Protein AF-A0A7W7HRD3-F1 (afdb_monomer)

Organism: NCBI:txid113568

Nearest PDB structures (foldseek):
  7oko-assembly1_AA  TM=6.544E-01  e=8.134E-01  Salmonella enterica
  7spb-assembly1_A1  TM=6.600E-01  e=9.190E-01  Salmonella enterica subsp. enterica serovar Typhi
  7spi-assembly1_B1  TM=7.163E-01  e=3.117E+00  Salmonella enterica subsp. enterica serovar Typhi
  4rqq-assembly3_D  TM=3.691E-01  e=5.079E+00  Homo sapiens

Solvent-accessible surface area (backbone atoms only — not comparable to full-atom values): 5422 Å² total; per-residue (Å²): 118,45,81,41,78,56,47,71,45,98,88,67,52,76,42,75,60,48,76,42,84,72,69,70,68,53,76,45,78,43,82,45,72,59,48,69,48,98,87,67,51,78,42,76,59,47,79,40,83,44,72,50,68,65,69,73,79,72,75,74,59,60,76,58,49,51,54,53,52,50,51,52,52,51,52,51,38,51,75,68,46,71,74,77,113

Mean predicted aligned error: 16.93 Å

Structure (mmCIF, N/CA/C/O backbone):
data_AF-A0A7W7HRD3-F1
#
_entry.id   AF-A0A7W7HRD3-F1
#
loop_
_atom_site.group_PDB
_atom_site.id
_atom_site.type_symbol
_atom_site.label_atom_id
_atom_site.label_alt_id
_atom_site.label_comp_id
_atom_site.label_asym_id
_atom_site.label_entity_id
_atom_site.label_seq_id
_atom_site.pdbx_PDB_ins_code
_atom_site.Cartn_x
_atom_site.Cartn_y
_atom_site.Cartn_z
_atom_site.occupancy
_atom_site.B_iso_or_equiv
_atom_site.auth_seq_id
_atom_site.auth_comp_id
_atom_site.auth_asym_id
_atom_site.auth_atom_id
_atom_site.pdbx_PDB_model_num
ATOM 1 N N . MET A 1 1 ? 23.601 -4.103 3.632 1.00 67.12 1 MET A N 1
ATOM 2 C CA . MET A 1 1 ? 23.221 -5.481 4.022 1.00 67.12 1 MET A CA 1
ATOM 3 C C . MET A 1 1 ? 23.392 -5.608 5.52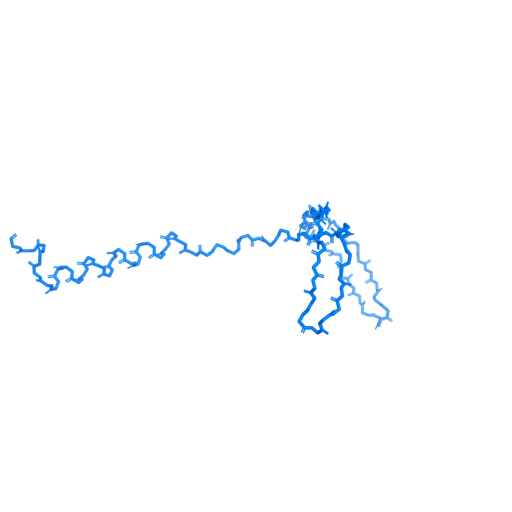8 1.00 67.12 1 MET A C 1
ATOM 5 O O . MET A 1 1 ? 24.362 -5.067 6.038 1.00 67.12 1 MET A O 1
ATOM 9 N N . THR A 1 2 ? 22.471 -6.261 6.237 1.00 81.06 2 THR A N 1
ATOM 10 C CA . THR A 1 2 ? 22.522 -6.370 7.706 1.00 81.06 2 THR A CA 1
ATOM 11 C C . THR A 1 2 ? 22.925 -7.784 8.105 1.00 81.06 2 THR A C 1
ATOM 13 O O . THR A 1 2 ? 22.298 -8.749 7.666 1.00 81.06 2 THR A O 1
ATOM 16 N N . HIS A 1 3 ? 23.973 -7.912 8.921 1.00 88.44 3 HIS A N 1
ATOM 17 C CA . HIS A 1 3 ? 24.414 -9.201 9.447 1.00 88.44 3 HIS A CA 1
ATOM 18 C C . HIS A 1 3 ? 23.513 -9.634 10.609 1.00 88.44 3 HIS A C 1
ATOM 20 O O . HIS A 1 3 ? 23.345 -8.898 11.582 1.00 88.44 3 HIS A O 1
ATOM 26 N N . VAL A 1 4 ? 22.931 -10.825 10.502 1.00 87.62 4 VAL A N 1
ATOM 27 C CA . VAL A 1 4 ? 22.063 -11.413 11.523 1.00 87.62 4 VAL A CA 1
ATOM 28 C C . VAL A 1 4 ? 22.846 -12.502 12.245 1.00 87.62 4 VAL A C 1
ATOM 30 O O . VAL A 1 4 ? 23.287 -13.471 11.627 1.00 87.62 4 VAL A O 1
ATOM 33 N N . ARG A 1 5 ? 23.003 -12.345 13.563 1.00 92.44 5 ARG A N 1
ATOM 34 C CA . ARG A 1 5 ? 23.644 -13.349 14.421 1.00 92.44 5 ARG A CA 1
ATOM 35 C C . ARG A 1 5 ? 22.779 -14.607 14.518 1.00 92.44 5 ARG A C 1
ATOM 37 O O . ARG A 1 5 ? 21.547 -14.534 14.480 1.00 92.44 5 ARG A O 1
ATOM 44 N N . GLY A 1 6 ? 23.435 -15.755 14.666 1.00 94.31 6 GLY A N 1
ATOM 45 C CA . GLY A 1 6 ? 22.733 -17.012 14.896 1.00 94.31 6 GLY A CA 1
ATOM 46 C C . GLY A 1 6 ? 21.984 -16.991 16.229 1.00 94.31 6 GLY A C 1
ATOM 47 O O . GLY A 1 6 ? 22.487 -16.442 17.209 1.00 94.31 6 GLY A O 1
ATOM 48 N N . HIS A 1 7 ? 20.776 -17.549 16.262 1.00 95.25 7 HIS A N 1
ATOM 49 C CA . HIS A 1 7 ? 19.943 -17.592 17.467 1.00 95.25 7 HIS A CA 1
ATOM 50 C C . HIS A 1 7 ? 18.995 -18.792 17.453 1.00 95.25 7 HIS A C 1
ATOM 52 O O . HIS A 1 7 ? 18.623 -19.297 16.394 1.00 95.25 7 HIS A O 1
ATOM 58 N N . TYR A 1 8 ? 18.571 -19.219 18.640 1.00 96.44 8 TYR A N 1
ATOM 59 C CA . TYR A 1 8 ? 17.518 -20.217 18.794 1.00 96.44 8 TYR A CA 1
ATOM 60 C C . TYR A 1 8 ? 16.142 -19.552 18.754 1.00 96.44 8 TYR A C 1
ATOM 62 O O . TYR A 1 8 ? 15.914 -18.506 19.366 1.00 96.44 8 TYR A O 1
ATOM 70 N N . ARG A 1 9 ? 15.213 -20.156 18.015 1.00 91.94 9 ARG A N 1
ATOM 71 C CA . ARG A 1 9 ? 13.804 -19.751 17.986 1.00 91.94 9 ARG A CA 1
ATOM 72 C C . ARG A 1 9 ? 13.068 -20.294 19.211 1.00 91.94 9 ARG A C 1
ATOM 74 O O . ARG A 1 9 ? 13.512 -21.242 19.849 1.00 91.94 9 ARG A O 1
ATOM 81 N N . ARG A 1 10 ? 11.879 -19.747 19.489 1.00 93.25 10 ARG A N 1
ATOM 82 C CA . ARG A 1 10 ? 11.008 -20.199 20.592 1.00 93.25 10 ARG A CA 1
ATOM 83 C C . ARG A 1 10 ? 10.630 -21.687 20.501 1.00 93.25 10 ARG A C 1
ATOM 85 O O . ARG A 1 10 ? 10.394 -22.310 21.521 1.00 93.25 10 ARG A O 1
ATOM 92 N N . ASN A 1 11 ? 10.599 -22.252 19.295 1.00 92.94 11 ASN A N 1
ATOM 93 C CA . ASN A 1 11 ? 10.349 -23.676 19.053 1.00 92.94 11 ASN A CA 1
ATOM 94 C C . ASN A 1 11 ? 11.625 -24.549 19.097 1.00 92.94 11 ASN A C 1
ATOM 96 O O . ASN A 1 11 ? 11.586 -25.687 18.646 1.00 92.94 11 ASN A O 1
ATOM 100 N N . GLY A 1 12 ? 12.763 -24.020 19.565 1.00 93.00 12 GLY A N 1
ATOM 101 C CA . GLY A 1 12 ? 14.022 -24.760 19.729 1.00 93.00 12 GLY A CA 1
ATOM 102 C C . GLY A 1 12 ? 14.889 -24.892 18.470 1.00 93.00 12 GLY A C 1
ATOM 103 O O . GLY A 1 12 ? 16.031 -25.328 18.562 1.00 93.00 12 GLY A O 1
ATOM 104 N N . SER A 1 13 ? 14.408 -24.481 17.294 1.00 94.62 13 SER A N 1
ATOM 105 C CA . SER A 1 13 ? 15.198 -24.540 16.055 1.00 94.62 13 SER A CA 1
ATOM 106 C C . SER A 1 13 ? 16.330 -23.500 16.045 1.00 94.62 13 SER A C 1
ATOM 108 O O . SER A 1 13 ? 16.096 -22.325 16.349 1.00 94.62 13 SER A O 1
ATOM 110 N N . TYR A 1 14 ? 17.546 -23.912 15.664 1.00 95.31 14 TYR A N 1
ATOM 111 C CA . TYR A 1 14 ? 18.697 -23.016 15.514 1.00 95.31 14 TYR A CA 1
ATOM 112 C C . TYR A 1 14 ? 18.719 -22.337 14.141 1.00 95.31 14 TYR A C 1
ATOM 114 O O . TYR A 1 14 ? 18.736 -22.991 13.097 1.00 95.31 14 TYR A O 1
ATOM 122 N N . VAL A 1 15 ? 18.792 -21.009 14.139 1.00 93.44 15 VAL A N 1
ATOM 123 C CA . VAL A 1 15 ? 18.994 -20.201 12.935 1.00 93.44 15 VAL A CA 1
ATOM 124 C C . VAL A 1 15 ? 20.473 -19.875 12.817 1.00 93.44 15 VAL A C 1
ATOM 126 O O . VAL A 1 15 ? 21.027 -19.190 13.675 1.00 93.44 15 VAL A O 1
ATOM 129 N N . ARG A 1 16 ? 21.105 -20.332 11.733 1.00 93.94 16 ARG A N 1
ATOM 130 C CA . ARG A 1 16 ? 22.506 -20.022 11.421 1.00 93.94 16 ARG A CA 1
ATOM 131 C C . ARG A 1 16 ? 22.669 -18.528 11.097 1.00 93.94 16 ARG A C 1
ATOM 133 O O . ARG A 1 16 ? 21.748 -17.921 10.530 1.00 93.94 16 ARG A O 1
ATOM 140 N N . PRO A 1 17 ? 23.821 -17.925 11.442 1.00 93.62 17 PRO A N 1
ATOM 141 C CA . PRO A 1 17 ? 24.099 -16.544 11.082 1.00 93.62 17 PRO A CA 1
ATOM 142 C C . PRO A 1 17 ? 24.042 -16.380 9.563 1.00 93.62 17 PRO A C 1
ATOM 144 O O . PRO A 1 17 ? 24.513 -17.234 8.814 1.00 93.62 17 PRO A O 1
ATOM 147 N N . HIS A 1 18 ? 23.434 -15.292 9.113 1.00 90.69 18 HIS A N 1
ATOM 148 C CA . HIS A 1 18 ? 23.285 -15.001 7.694 1.00 90.69 18 HIS A CA 1
ATOM 149 C C . HIS A 1 18 ? 23.205 -13.498 7.463 1.00 90.69 18 HIS A C 1
ATOM 151 O O . HIS A 1 18 ? 22.882 -12.711 8.354 1.00 90.69 18 HIS A O 1
ATOM 157 N N . THR A 1 19 ? 23.487 -13.093 6.233 1.00 91.38 19 THR A N 1
ATOM 1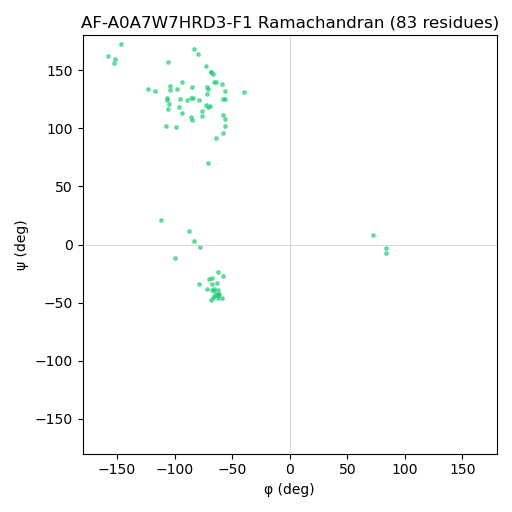58 C CA . THR A 1 19 ? 23.374 -11.701 5.813 1.00 91.38 19 THR A CA 1
ATOM 159 C C . THR A 1 19 ? 22.013 -11.491 5.167 1.00 91.38 19 THR A C 1
ATOM 161 O O . THR A 1 19 ? 21.650 -12.192 4.224 1.00 91.38 19 THR A O 1
ATOM 164 N N . ARG A 1 20 ? 21.243 -10.520 5.663 1.00 79.94 20 ARG A N 1
ATOM 165 C CA . ARG A 1 20 ? 19.927 -10.180 5.115 1.00 79.94 20 ARG A CA 1
ATOM 166 C C . ARG A 1 20 ? 20.007 -8.893 4.302 1.00 79.94 20 ARG A C 1
ATOM 168 O O . ARG A 1 20 ? 20.552 -7.879 4.752 1.00 79.94 20 ARG A O 1
ATOM 175 N N . ARG A 1 21 ? 19.415 -8.907 3.106 1.00 77.44 21 ARG A N 1
ATOM 176 C CA . ARG A 1 21 ? 19.164 -7.681 2.342 1.00 77.44 21 ARG A CA 1
ATOM 177 C C . ARG A 1 21 ? 18.047 -6.902 3.036 1.00 77.44 21 ARG A C 1
ATOM 179 O O . ARG A 1 21 ? 16.938 -7.405 3.197 1.00 77.44 21 ARG A O 1
ATOM 186 N N . THR A 1 22 ? 18.349 -5.693 3.488 1.00 66.62 22 THR A N 1
ATOM 187 C CA . THR A 1 22 ? 17.353 -4.739 3.973 1.00 66.62 22 THR A CA 1
ATOM 188 C C . THR A 1 22 ? 16.972 -3.844 2.805 1.00 66.62 22 THR A C 1
ATOM 190 O O . THR A 1 22 ? 17.803 -3.110 2.281 1.00 66.62 22 THR A O 1
ATOM 193 N N . THR A 1 23 ? 15.731 -3.950 2.339 1.00 67.00 23 THR A N 1
ATOM 194 C CA . THR A 1 23 ? 15.162 -2.944 1.441 1.00 67.00 23 THR A CA 1
ATOM 195 C C . THR A 1 23 ? 14.890 -1.685 2.259 1.00 67.00 23 THR A C 1
ATOM 197 O O . THR A 1 23 ? 14.279 -1.801 3.331 1.00 67.00 23 THR A O 1
ATOM 200 N N . PRO A 1 24 ? 15.334 -0.498 1.812 1.00 61.72 24 PRO A N 1
ATOM 201 C CA . PRO A 1 24 ? 14.965 0.744 2.469 1.00 61.72 24 PRO A CA 1
ATOM 202 C C . PRO A 1 24 ? 13.439 0.860 2.463 1.00 61.72 24 PRO A C 1
ATOM 204 O O . PRO A 1 24 ? 12.779 0.709 1.436 1.00 61.72 24 PRO A O 1
ATOM 207 N N . LYS A 1 25 ? 12.873 1.048 3.653 1.00 61.81 25 LYS A N 1
ATOM 208 C CA . LYS A 1 25 ? 11.446 1.279 3.838 1.00 61.81 25 LYS A CA 1
ATOM 209 C C . LYS A 1 25 ? 11.268 2.778 3.984 1.00 61.81 25 LYS A C 1
ATOM 211 O O . LYS A 1 25 ? 11.529 3.320 5.056 1.00 61.81 25 LYS A O 1
ATOM 216 N N . THR A 1 26 ? 10.846 3.443 2.918 1.00 62.41 26 THR A N 1
ATOM 217 C CA . THR A 1 26 ? 10.483 4.856 3.008 1.00 62.41 26 THR A CA 1
ATOM 218 C C . THR A 1 26 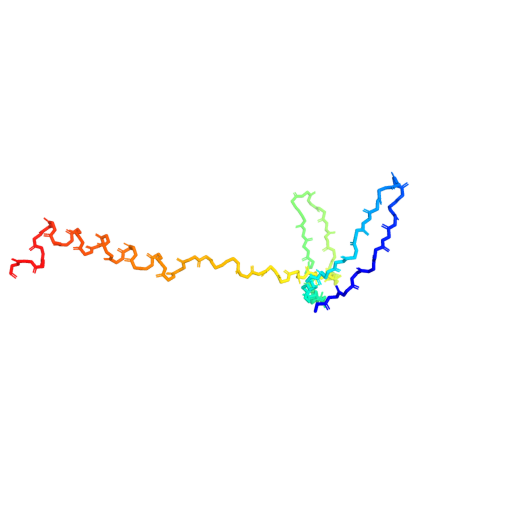? 9.116 4.931 3.676 1.00 62.41 26 THR A C 1
ATOM 220 O O . THR A 1 26 ? 8.112 4.463 3.136 1.00 62.41 26 THR A O 1
ATOM 223 N N . ALA A 1 27 ? 9.090 5.440 4.905 1.00 64.75 27 ALA A N 1
ATOM 224 C CA . ALA A 1 27 ? 7.849 5.772 5.585 1.00 64.75 27 ALA A CA 1
ATOM 225 C C . ALA A 1 27 ? 7.451 7.187 5.158 1.00 64.75 27 ALA A C 1
ATOM 227 O O . ALA A 1 27 ? 8.119 8.155 5.514 1.00 64.75 27 ALA A O 1
ATOM 228 N N . GLY A 1 28 ? 6.388 7.290 4.364 1.00 76.19 28 GLY A N 1
ATOM 229 C CA . GLY A 1 28 ? 5.770 8.559 3.997 1.00 76.19 28 GLY A CA 1
ATOM 230 C C . GLY A 1 28 ? 4.456 8.754 4.745 1.00 76.19 28 GLY A C 1
ATOM 231 O O . GLY A 1 28 ? 3.816 7.790 5.173 1.00 76.19 28 GLY A O 1
ATOM 232 N N . THR A 1 29 ? 4.021 10.001 4.891 1.00 83.81 29 THR A N 1
ATOM 233 C CA . THR A 1 29 ? 2.651 10.320 5.303 1.00 83.81 29 THR A CA 1
ATOM 234 C C . THR A 1 29 ? 1.863 10.788 4.086 1.00 83.81 29 THR A C 1
ATOM 236 O O . THR A 1 29 ? 2.355 11.550 3.257 1.00 83.81 29 THR A O 1
ATOM 239 N N . THR A 1 30 ? 0.631 10.306 3.947 1.00 85.88 30 THR A N 1
ATOM 240 C CA . THR A 1 30 ? -0.281 10.742 2.886 1.00 85.88 30 THR A CA 1
ATOM 241 C C . THR A 1 30 ? -1.568 11.264 3.503 1.00 85.88 30 THR A C 1
ATOM 243 O O . THR A 1 30 ? -2.163 10.637 4.386 1.00 85.88 30 THR A O 1
ATOM 246 N N . ARG A 1 31 ? -2.018 12.419 3.007 1.00 91.62 31 ARG A N 1
ATOM 247 C CA . ARG A 1 31 ? -3.281 13.041 3.399 1.00 91.62 31 ARG A CA 1
ATOM 248 C C . ARG A 1 31 ? -4.436 12.302 2.732 1.00 91.62 31 ARG A C 1
ATOM 250 O O . ARG A 1 31 ? -4.596 12.365 1.517 1.00 91.62 31 ARG A O 1
ATOM 257 N N . VAL A 1 32 ? -5.283 11.666 3.530 1.00 90.38 32 VAL A N 1
ATOM 258 C CA . VAL A 1 32 ? -6.540 11.082 3.054 1.00 90.38 32 VAL A CA 1
ATOM 259 C C . VAL A 1 32 ? -7.634 12.142 3.155 1.00 90.38 32 VAL A C 1
ATOM 261 O O . VAL A 1 32 ? -7.857 12.724 4.224 1.00 90.38 32 VAL A O 1
ATOM 264 N N . ARG A 1 33 ? -8.298 12.422 2.029 1.00 93.50 33 ARG A N 1
ATOM 265 C CA . ARG A 1 33 ? -9.430 13.356 1.966 1.00 93.50 33 ARG A CA 1
ATOM 266 C C . ARG A 1 33 ? -10.675 12.741 2.605 1.00 93.50 33 A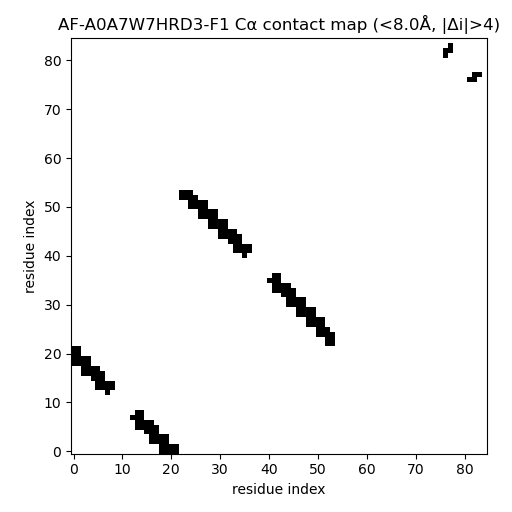RG A C 1
ATOM 268 O O . ARG A 1 33 ? -10.821 11.519 2.662 1.00 93.50 33 ARG A O 1
ATOM 275 N N . ALA A 1 34 ? -11.558 13.607 3.099 1.00 95.25 34 ALA A N 1
ATOM 276 C CA . ALA A 1 34 ? -12.849 13.162 3.601 1.00 95.25 34 ALA A CA 1
ATOM 277 C C . ALA A 1 34 ? -13.698 12.592 2.455 1.00 95.25 34 ALA A C 1
ATOM 279 O O . ALA A 1 34 ? -13.662 13.134 1.350 1.00 95.25 34 ALA A O 1
ATOM 280 N N . HIS A 1 35 ? -14.418 11.502 2.712 1.00 96.06 35 HIS A N 1
ATOM 281 C CA . HIS A 1 35 ? -15.292 10.854 1.732 1.00 96.06 35 HIS A CA 1
ATOM 282 C C . HIS A 1 35 ? -16.369 10.016 2.428 1.00 96.06 35 HIS A C 1
ATOM 284 O O . HIS A 1 35 ? -16.231 9.659 3.599 1.00 96.06 35 HIS A O 1
ATOM 290 N N . TYR A 1 36 ? -17.422 9.686 1.686 1.00 96.94 36 TYR A N 1
ATOM 291 C CA . TYR A 1 36 ? -18.409 8.686 2.082 1.00 96.94 36 TYR A CA 1
ATOM 292 C C . TYR A 1 36 ? -18.026 7.329 1.495 1.00 96.94 36 TYR A C 1
ATOM 294 O O . TYR A 1 36 ? -17.548 7.251 0.361 1.00 96.94 36 TYR A O 1
ATOM 302 N N . ARG A 1 37 ? -18.205 6.265 2.274 1.00 95.06 37 ARG A N 1
ATOM 303 C CA . ARG A 1 37 ? -18.063 4.886 1.794 1.00 95.06 37 ARG A CA 1
ATOM 304 C C . ARG A 1 37 ? -19.346 4.414 1.107 1.00 95.06 37 ARG A C 1
ATOM 306 O O . ARG A 1 37 ? -20.390 5.051 1.212 1.00 95.06 37 ARG A O 1
ATOM 313 N N . SER A 1 38 ? -19.267 3.274 0.424 1.00 88.44 38 SER A N 1
ATOM 314 C CA . SER A 1 38 ? -20.415 2.634 -0.233 1.00 88.44 38 SER A CA 1
ATOM 315 C C . SER A 1 38 ? -21.521 2.204 0.737 1.00 88.44 38 SER A C 1
ATOM 317 O O . SER A 1 38 ? -22.671 2.102 0.331 1.00 88.44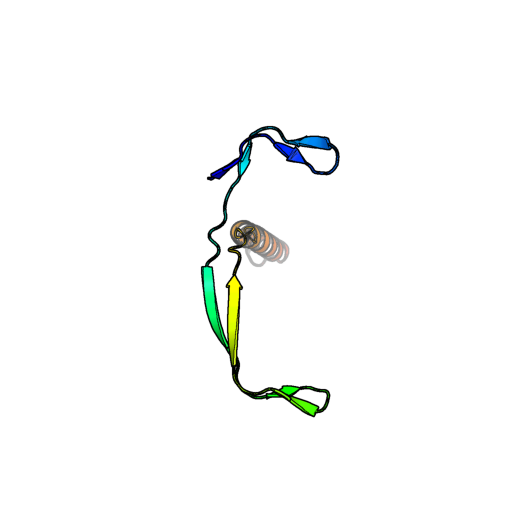 38 SER A O 1
ATOM 319 N N . ASP A 1 39 ? -21.190 1.989 2.011 1.00 93.44 39 ASP A N 1
ATOM 320 C CA . ASP A 1 39 ? -22.136 1.696 3.096 1.00 93.44 39 ASP A CA 1
ATOM 321 C C . ASP A 1 39 ? -22.778 2.959 3.715 1.00 93.44 39 ASP A C 1
ATOM 323 O O . ASP A 1 39 ? -23.531 2.862 4.681 1.00 93.44 39 ASP A O 1
ATOM 327 N N . GLY A 1 40 ? -22.469 4.150 3.188 1.00 94.69 40 GLY A N 1
ATOM 328 C CA . GLY A 1 40 ? -22.976 5.436 3.673 1.00 94.69 40 GLY A CA 1
ATOM 329 C C . GLY A 1 40 ? -22.202 6.032 4.854 1.00 94.69 40 GLY A C 1
ATOM 330 O O . GLY A 1 40 ? -22.488 7.159 5.263 1.00 94.69 40 GLY A O 1
ATOM 331 N N . THR A 1 41 ? -21.193 5.344 5.397 1.00 96.19 41 THR A N 1
ATOM 332 C CA . THR A 1 41 ? -20.410 5.873 6.524 1.00 96.19 41 THR A CA 1
ATOM 333 C C . THR A 1 41 ? -19.496 7.027 6.096 1.00 96.19 41 THR A C 1
ATOM 335 O O . THR A 1 41 ? -18.805 6.959 5.075 1.00 96.19 41 THR A O 1
ATOM 338 N N . TYR A 1 42 ? -19.466 8.104 6.892 1.00 95.19 42 TYR A N 1
ATOM 339 C CA . TYR A 1 42 ? -18.597 9.259 6.650 1.00 95.19 42 TYR A CA 1
ATOM 340 C C . TYR A 1 42 ? -17.201 9.053 7.245 1.00 95.19 42 TYR A C 1
ATOM 342 O O . TYR A 1 42 ? -17.038 8.824 8.446 1.00 95.19 42 TYR A O 1
ATOM 350 N N . VAL A 1 43 ? -16.172 9.210 6.413 1.00 94.56 43 VAL A N 1
ATOM 351 C CA . VAL A 1 43 ? -14.767 9.160 6.823 1.00 94.56 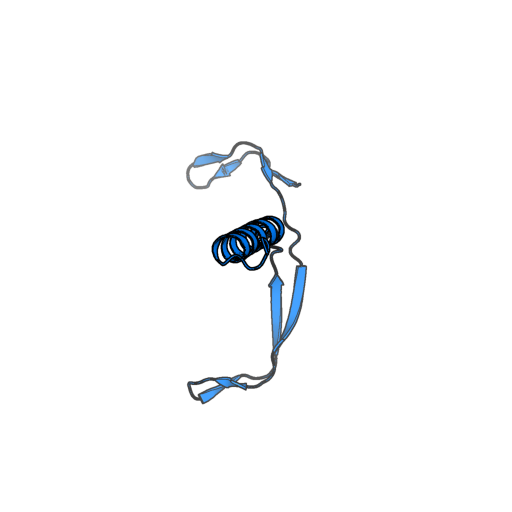43 VAL A CA 1
ATOM 352 C C . VAL A 1 43 ? -14.196 10.571 6.837 1.00 94.56 43 VAL A C 1
ATOM 354 O O . VAL A 1 43 ? -14.059 11.217 5.798 1.00 94.56 43 VAL A O 1
ATOM 357 N N . ARG A 1 44 ? -13.790 11.043 8.021 1.00 95.06 44 ARG A N 1
ATOM 358 C CA . ARG A 1 44 ? -13.111 12.336 8.180 1.00 95.06 44 ARG A CA 1
ATOM 359 C C . ARG A 1 44 ? -11.712 12.304 7.560 1.00 95.06 44 ARG A C 1
ATOM 361 O O . ARG A 1 44 ? -10.994 11.302 7.609 1.00 95.06 44 ARG A O 1
ATOM 368 N N . SER A 1 45 ? -11.287 13.459 7.051 1.00 92.19 45 SER A N 1
ATOM 369 C CA . SER A 1 45 ? -9.919 13.654 6.577 1.00 92.19 45 SER A CA 1
ATOM 370 C C . SER A 1 45 ? -8.900 13.335 7.680 1.00 92.19 45 SER A C 1
ATOM 372 O O . SER A 1 45 ? -9.007 13.872 8.784 1.00 92.19 45 SER A O 1
ATOM 374 N N . HIS A 1 46 ? -7.874 12.550 7.371 1.00 93.06 46 HIS A N 1
ATOM 375 C CA . HIS A 1 46 ? -6.809 12.199 8.316 1.00 93.06 46 HIS A CA 1
ATOM 376 C C . HIS A 1 46 ? -5.465 12.031 7.597 1.00 93.06 46 HIS A C 1
ATOM 378 O O . HIS A 1 46 ? -5.387 12.136 6.371 1.00 93.06 46 HIS A O 1
ATOM 384 N N . GLN A 1 47 ? -4.394 11.859 8.368 1.00 92.62 47 GLN A N 1
ATOM 385 C CA . GLN A 1 47 ? -3.079 11.490 7.849 1.00 92.62 47 GLN A CA 1
ATOM 386 C C . GLN A 1 47 ? -2.909 9.985 8.012 1.00 92.62 47 GLN A C 1
ATOM 388 O O . GLN A 1 47 ? -3.207 9.444 9.078 1.00 92.62 47 GLN A O 1
ATOM 393 N N . ARG A 1 48 ? -2.441 9.312 6.965 1.00 85.94 48 ARG A N 1
ATOM 394 C CA . ARG A 1 48 ? -2.133 7.884 7.002 1.00 85.94 48 ARG A CA 1
ATOM 395 C C . ARG A 1 48 ? -0.647 7.687 6.757 1.00 85.94 48 ARG A C 1
ATOM 397 O O . ARG A 1 48 ? -0.100 8.227 5.798 1.00 85.94 48 ARG A O 1
ATOM 404 N N . THR A 1 49 ? -0.011 6.875 7.592 1.00 82.94 49 THR A N 1
ATOM 405 C CA . THR A 1 49 ? 1.345 6.395 7.327 1.00 82.94 49 THR A CA 1
ATOM 406 C C . THR A 1 49 ? 1.288 5.366 6.207 1.00 82.94 49 THR A C 1
ATOM 408 O O . THR A 1 49 ? 0.620 4.335 6.329 1.00 82.94 49 THR A O 1
ATOM 411 N N . VAL A 1 50 ? 1.981 5.651 5.112 1.00 77.88 50 VAL A N 1
ATOM 412 C CA . VAL A 1 50 ? 2.131 4.747 3.979 1.00 77.88 50 VAL A CA 1
ATOM 413 C C . VAL A 1 50 ? 3.549 4.213 4.006 1.00 77.88 50 VAL A C 1
ATOM 415 O O . VAL A 1 50 ? 4.527 4.958 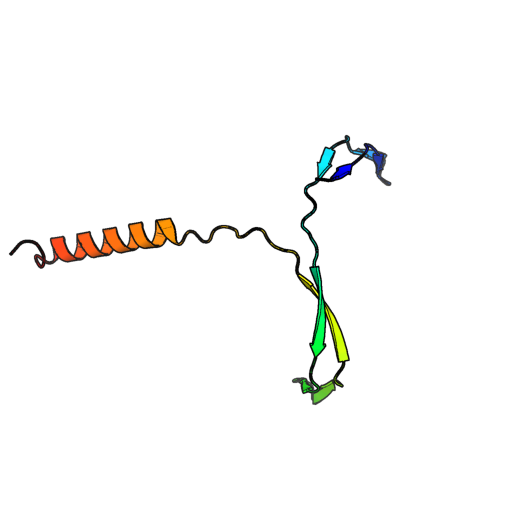4.037 1.00 77.88 50 VAL A O 1
ATOM 418 N N . THR A 1 51 ? 3.657 2.892 4.017 1.00 69.00 51 THR A N 1
ATOM 419 C CA . THR A 1 51 ? 4.945 2.227 3.935 1.00 69.00 51 THR A CA 1
ATOM 420 C C . THR A 1 51 ? 5.084 1.598 2.569 1.00 69.00 51 THR A C 1
ATOM 422 O O . THR A 1 51 ? 4.512 0.537 2.321 1.00 69.00 51 THR A O 1
ATOM 425 N N . THR A 1 52 ? 5.837 2.245 1.689 1.00 62.72 52 THR A N 1
ATOM 426 C CA . THR A 1 52 ? 6.210 1.648 0.411 1.00 62.72 52 THR A CA 1
ATOM 427 C C . THR A 1 52 ? 7.451 0.802 0.644 1.00 62.72 52 THR A C 1
ATOM 429 O O . THR A 1 52 ? 8.545 1.319 0.876 1.00 62.72 52 THR A O 1
ATOM 432 N N . SER A 1 53 ? 7.281 -0.517 0.630 1.00 57.66 53 SER A N 1
ATOM 433 C CA . SER A 1 53 ? 8.413 -1.402 0.383 1.00 57.66 53 SER A CA 1
ATOM 434 C C . SER A 1 53 ? 8.788 -1.201 -1.076 1.00 57.66 53 SER A C 1
ATOM 436 O O . SER A 1 53 ? 7.949 -1.423 -1.943 1.00 57.66 53 SER A O 1
ATOM 438 N N . GLN A 1 54 ? 10.012 -0.752 -1.348 1.00 50.94 54 GLN A N 1
ATOM 439 C CA . GLN A 1 54 ? 10.556 -0.775 -2.699 1.00 50.94 54 GLN A CA 1
ATOM 440 C C . GLN A 1 54 ? 10.662 -2.250 -3.100 1.00 50.94 54 GLN A C 1
ATOM 442 O O . GLN A 1 54 ? 11.630 -2.932 -2.758 1.00 50.94 54 GLN A O 1
ATOM 447 N N . SER A 1 55 ? 9.612 -2.777 -3.731 1.00 51.19 55 SER A N 1
ATOM 448 C CA . SER A 1 55 ? 9.721 -3.994 -4.513 1.00 51.19 55 SER A CA 1
ATOM 449 C C . SER A 1 55 ? 10.804 -3.712 -5.538 1.00 51.19 55 SER A C 1
ATOM 451 O O . SER A 1 55 ? 10.757 -2.693 -6.230 1.00 51.19 55 SER A O 1
ATOM 453 N N . THR A 1 56 ? 11.820 -4.570 -5.579 1.00 52.94 56 THR A N 1
ATOM 454 C CA . THR A 1 56 ? 12.712 -4.668 -6.731 1.00 52.94 56 THR A CA 1
ATOM 455 C C . THR A 1 56 ? 11.839 -4.533 -7.975 1.00 52.94 56 THR A C 1
ATOM 457 O O . THR A 1 56 ? 10.802 -5.203 -7.998 1.00 52.94 56 THR A O 1
ATOM 460 N N . PRO A 1 57 ? 12.177 -3.686 -8.961 1.00 46.75 57 PRO A N 1
ATOM 461 C CA . PRO A 1 57 ? 11.576 -3.852 -10.268 1.00 46.75 57 PRO A CA 1
ATOM 462 C C . PRO A 1 57 ? 11.909 -5.291 -10.665 1.00 46.75 57 PRO A C 1
ATOM 464 O O . PRO A 1 57 ? 13.057 -5.618 -10.963 1.00 46.75 57 PRO A O 1
ATOM 467 N N . THR A 1 58 ? 10.940 -6.197 -10.533 1.00 50.56 58 THR A N 1
ATOM 468 C CA . THR A 1 58 ? 10.882 -7.338 -11.429 1.00 50.56 58 THR A CA 1
ATOM 469 C C . THR A 1 58 ? 10.842 -6.648 -12.773 1.00 50.56 58 THR A C 1
ATOM 471 O O . THR A 1 58 ? 9.911 -5.886 -13.012 1.00 50.56 58 THR A O 1
ATOM 474 N N . GLY A 1 59 ? 11.940 -6.723 -13.524 1.00 48.28 59 GLY A N 1
ATOM 475 C CA . GLY A 1 59 ? 11.984 -6.169 -14.863 1.00 48.28 59 GLY A CA 1
ATOM 476 C C . GLY A 1 59 ? 10.877 -6.853 -15.639 1.00 48.28 59 GLY A C 1
ATOM 477 O O . GLY A 1 59 ? 11.052 -7.986 -16.081 1.00 48.28 59 GLY A O 1
ATOM 478 N N . ASP A 1 60 ? 9.723 -6.199 -15.709 1.00 51.09 60 ASP A N 1
ATOM 479 C CA . ASP A 1 60 ? 8.741 -6.454 -16.737 1.00 51.09 60 ASP A CA 1
ATOM 480 C C . ASP A 1 60 ? 9.514 -6.204 -18.033 1.00 51.09 60 ASP A C 1
ATOM 482 O O . ASP A 1 60 ? 10.091 -5.136 -18.240 1.00 51.09 60 ASP A O 1
ATOM 486 N N . GLY A 1 61 ? 9.745 -7.295 -18.763 1.00 56.56 61 GLY A N 1
ATOM 487 C CA . GLY A 1 61 ? 10.729 -7.399 -19.832 1.00 56.56 61 GLY A CA 1
ATOM 488 C C . GLY A 1 61 ? 10.325 -6.613 -21.071 1.00 56.56 61 GLY A C 1
ATOM 489 O O . GLY A 1 61 ? 10.018 -7.208 -22.106 1.00 56.56 61 GLY A O 1
ATOM 490 N N . ASP A 1 62 ? 10.352 -5.290 -20.979 1.00 58.06 62 ASP A N 1
ATOM 491 C CA . ASP A 1 62 ? 10.010 -4.393 -22.081 1.00 58.06 62 ASP A CA 1
ATOM 492 C C . ASP A 1 62 ? 11.048 -4.471 -23.216 1.00 58.06 62 ASP A C 1
ATOM 494 O O . ASP A 1 62 ? 10.690 -4.377 -24.391 1.00 58.06 62 ASP A O 1
ATOM 498 N N . ASP A 1 63 ? 12.311 -4.781 -22.901 1.00 58.16 63 ASP A N 1
ATOM 499 C CA . ASP A 1 63 ? 13.378 -4.879 -23.907 1.00 58.16 63 ASP A CA 1
ATOM 500 C C . ASP A 1 63 ? 13.236 -6.122 -24.807 1.00 58.16 63 ASP A C 1
ATOM 502 O O . ASP A 1 63 ? 13.461 -6.061 -26.016 1.00 58.16 63 ASP A O 1
ATOM 506 N N . ALA A 1 64 ? 12.817 -7.261 -24.243 1.00 60.50 64 ALA A N 1
ATOM 507 C CA . ALA A 1 64 ? 12.572 -8.481 -25.018 1.00 60.50 64 ALA A CA 1
ATOM 508 C C . ALA A 1 64 ? 11.222 -8.428 -25.748 1.00 60.50 64 ALA A C 1
ATOM 510 O O . ALA A 1 64 ? 11.099 -8.933 -26.864 1.00 60.50 64 ALA A O 1
ATOM 511 N N . SER A 1 65 ? 10.218 -7.786 -25.144 1.00 67.44 65 SER A N 1
ATOM 512 C CA . SER A 1 65 ? 8.870 -7.691 -25.711 1.00 67.44 65 SER A CA 1
ATOM 513 C C . SER A 1 65 ? 8.843 -6.864 -26.998 1.00 67.44 65 SER A C 1
ATOM 515 O O . SER A 1 65 ? 8.179 -7.265 -27.953 1.00 67.44 65 SER A O 1
ATOM 517 N N . LEU A 1 66 ? 9.615 -5.772 -27.079 1.00 68.00 66 LEU A N 1
ATOM 518 C CA . LEU A 1 66 ? 9.741 -4.974 -28.307 1.00 68.00 66 LEU A CA 1
ATOM 519 C C . LEU A 1 66 ? 10.462 -5.729 -29.432 1.00 68.00 66 LEU A C 1
ATOM 521 O O . LEU A 1 66 ? 10.036 -5.653 -30.584 1.00 68.00 66 LEU A O 1
ATOM 525 N N . LEU A 1 67 ? 11.511 -6.496 -29.114 1.00 73.69 67 LEU A N 1
ATOM 526 C CA . LEU A 1 67 ? 12.223 -7.316 -30.103 1.00 73.69 67 LEU A CA 1
ATOM 527 C C . LEU A 1 67 ? 11.338 -8.441 -30.654 1.00 73.69 67 LEU A C 1
ATOM 529 O O . LEU A 1 67 ? 11.298 -8.660 -31.865 1.00 73.69 67 LEU A O 1
ATOM 533 N N . ILE A 1 68 ? 10.599 -9.127 -29.779 1.00 79.88 68 ILE A N 1
ATOM 534 C CA . ILE A 1 68 ? 9.689 -10.210 -30.170 1.00 79.88 68 ILE A CA 1
ATOM 535 C C . ILE A 1 68 ? 8.519 -9.653 -30.990 1.00 79.88 68 ILE A C 1
ATOM 537 O O . ILE A 1 68 ? 8.218 -10.183 -32.059 1.00 79.88 68 ILE A O 1
ATOM 541 N N . ALA A 1 69 ? 7.896 -8.558 -30.542 1.00 79.75 69 ALA A N 1
ATOM 542 C CA . ALA A 1 69 ? 6.819 -7.905 -31.283 1.00 79.75 69 ALA A CA 1
ATOM 543 C C . ALA A 1 69 ? 7.297 -7.396 -32.655 1.00 79.75 69 ALA A C 1
ATOM 545 O O . ALA A 1 69 ? 6.623 -7.618 -33.661 1.00 79.75 69 ALA A O 1
ATOM 546 N N . GLY A 1 70 ? 8.484 -6.784 -32.720 1.00 82.00 70 GLY A N 1
ATOM 547 C CA . GLY A 1 70 ? 9.091 -6.323 -33.969 1.00 82.00 70 GLY A CA 1
ATOM 548 C C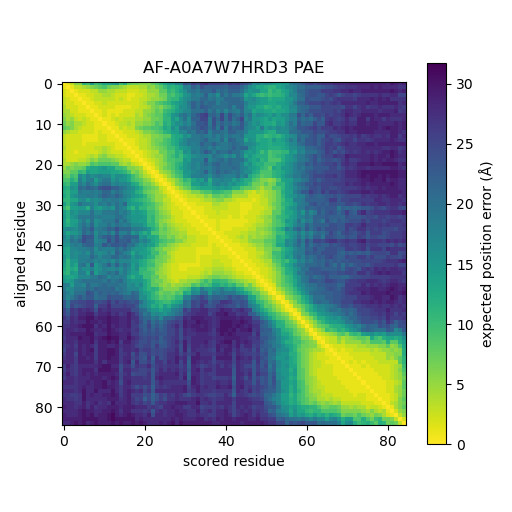 . GLY A 1 70 ? 9.378 -7.460 -34.956 1.00 82.00 70 GLY A C 1
ATOM 549 O O . GLY A 1 70 ? 9.070 -7.332 -36.141 1.00 82.00 70 GLY A O 1
ATOM 550 N N . LEU A 1 71 ? 9.896 -8.597 -34.479 1.00 86.38 71 LEU A N 1
ATOM 551 C CA . LEU A 1 71 ? 10.159 -9.775 -35.313 1.00 86.38 71 LEU A CA 1
ATOM 552 C C . LEU A 1 71 ? 8.866 -10.394 -35.865 1.00 86.38 71 LEU A C 1
ATOM 554 O O . LEU A 1 71 ? 8.817 -10.765 -37.037 1.00 86.38 71 LEU A O 1
ATOM 558 N N . ILE A 1 72 ? 7.805 -10.460 -35.058 1.00 88.06 72 ILE A N 1
ATOM 559 C CA . ILE A 1 72 ? 6.494 -10.955 -35.502 1.00 88.06 72 ILE A CA 1
ATOM 560 C C . ILE A 1 72 ? 5.923 -10.057 -36.608 1.00 88.06 72 ILE A C 1
ATOM 562 O O . ILE A 1 72 ? 5.481 -10.563 -37.639 1.00 88.06 72 ILE A O 1
ATOM 566 N N . ILE A 1 73 ? 5.974 -8.734 -36.429 1.00 89.38 73 ILE A N 1
ATOM 567 C CA . ILE A 1 73 ? 5.490 -7.775 -37.432 1.00 89.38 73 ILE A CA 1
ATOM 568 C C . ILE A 1 73 ? 6.292 -7.906 -38.735 1.00 89.38 73 ILE A C 1
ATOM 570 O O . ILE A 1 73 ? 5.700 -7.960 -39.812 1.00 89.38 73 ILE A O 1
ATOM 574 N N . LEU A 1 74 ? 7.620 -8.025 -38.653 1.00 88.25 74 LEU A N 1
ATOM 575 C CA . LEU A 1 74 ? 8.481 -8.206 -39.824 1.00 88.25 74 LEU A CA 1
ATOM 576 C C . LEU A 1 74 ? 8.115 -9.466 -40.627 1.00 88.25 74 LEU A C 1
ATOM 578 O O . LEU A 1 74 ? 7.986 -9.398 -41.849 1.00 88.25 74 LEU A O 1
ATOM 582 N N . LEU A 1 75 ? 7.904 -10.602 -39.955 1.00 88.75 75 LEU A N 1
ATOM 583 C CA . LEU A 1 75 ? 7.518 -11.854 -40.616 1.00 88.75 75 LEU A CA 1
ATOM 584 C C . LEU A 1 75 ? 6.161 -11.743 -41.323 1.00 88.75 75 LEU A C 1
ATOM 586 O O . LEU A 1 75 ? 6.012 -12.248 -42.435 1.00 88.75 75 LEU A O 1
ATOM 590 N N . ILE A 1 76 ? 5.194 -11.051 -40.713 1.00 90.19 76 ILE A N 1
ATOM 591 C CA . ILE A 1 76 ? 3.873 -10.820 -41.314 1.00 90.19 76 ILE A CA 1
ATOM 592 C C . ILE A 1 76 ? 3.999 -9.979 -42.589 1.00 90.19 76 ILE A C 1
ATOM 594 O O . ILE A 1 76 ? 3.390 -10.314 -43.603 1.00 90.19 76 ILE A O 1
ATOM 598 N N . LEU A 1 77 ? 4.810 -8.920 -42.572 1.00 85.94 77 LEU A N 1
ATOM 599 C CA . LEU A 1 77 ? 4.998 -8.049 -43.736 1.00 85.94 77 LEU A CA 1
ATOM 600 C C . LEU A 1 77 ? 5.717 -8.759 -44.897 1.00 85.94 77 LEU A C 1
ATOM 602 O O . LEU A 1 77 ? 5.388 -8.512 -46.059 1.00 85.94 77 LEU A O 1
ATOM 606 N N . ILE A 1 78 ? 6.653 -9.666 -44.597 1.00 87.00 78 ILE A N 1
ATOM 607 C CA . ILE A 1 78 ? 7.312 -10.514 -45.603 1.00 87.00 78 ILE A CA 1
ATOM 608 C C . ILE A 1 78 ? 6.318 -11.528 -46.184 1.00 87.00 78 ILE A C 1
ATOM 610 O O . ILE A 1 78 ? 6.217 -11.648 -47.402 1.00 87.00 78 ILE A O 1
ATOM 614 N N . ALA A 1 79 ? 5.549 -12.220 -45.337 1.00 83.12 79 ALA A N 1
ATOM 615 C CA . ALA A 1 79 ? 4.547 -13.192 -45.781 1.00 83.12 79 ALA A CA 1
ATOM 616 C C . ALA A 1 79 ? 3.426 -12.547 -46.613 1.00 83.12 79 ALA A C 1
ATOM 618 O O . ALA A 1 79 ? 2.912 -13.162 -47.544 1.00 83.12 79 ALA A O 1
ATOM 619 N N . ALA A 1 80 ? 3.076 -11.297 -46.306 1.00 84.06 80 ALA A N 1
ATOM 620 C CA . ALA A 1 80 ? 2.113 -10.507 -47.065 1.00 84.06 80 ALA A CA 1
ATOM 621 C C . ALA A 1 80 ? 2.691 -9.909 -48.366 1.00 84.06 80 ALA A C 1
ATOM 623 O O . ALA A 1 80 ? 1.962 -9.238 -49.092 1.00 84.06 80 ALA A O 1
ATOM 624 N N . GLY A 1 81 ? 3.983 -10.112 -48.661 1.00 80.56 81 GLY A N 1
ATOM 625 C CA . GLY A 1 81 ? 4.641 -9.607 -49.873 1.00 80.56 81 GLY A CA 1
ATOM 626 C C . GLY A 1 81 ? 4.877 -8.093 -49.893 1.00 80.56 81 GLY A C 1
ATOM 627 O O . GLY A 1 81 ? 5.306 -7.560 -50.910 1.00 80.56 81 GLY A O 1
ATOM 628 N N . ILE A 1 82 ? 4.636 -7.398 -48.777 1.00 79.50 82 ILE A N 1
ATOM 629 C CA . ILE A 1 82 ? 4.687 -5.929 -48.686 1.00 79.50 82 ILE A CA 1
ATOM 630 C C . ILE A 1 82 ? 6.127 -5.405 -48.792 1.00 79.50 82 ILE A C 1
ATOM 632 O O . ILE A 1 82 ? 6.349 -4.299 -49.269 1.00 79.50 82 ILE A O 1
ATOM 636 N N . ILE A 1 83 ? 7.110 -6.195 -48.350 1.00 68.62 83 ILE A N 1
ATOM 637 C CA . ILE A 1 83 ? 8.531 -5.802 -48.314 1.00 68.62 83 ILE A CA 1
ATOM 638 C C . ILE A 1 83 ? 9.326 -6.369 -49.510 1.00 68.62 83 ILE A C 1
ATOM 640 O O . ILE A 1 83 ? 10.455 -5.953 -49.746 1.00 68.62 83 ILE A O 1
ATOM 644 N N . ALA A 1 84 ? 8.756 -7.302 -50.280 1.00 61.97 84 ALA A N 1
AT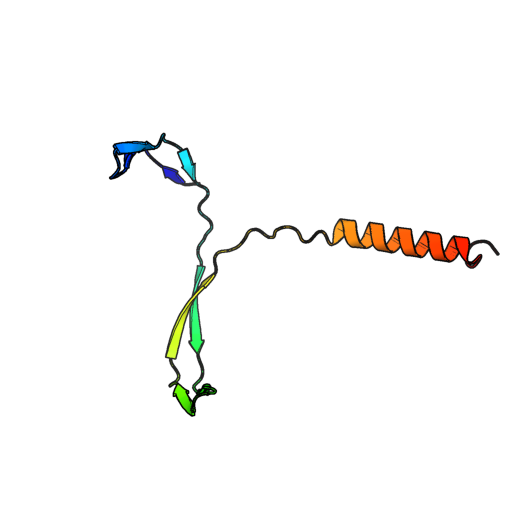OM 645 C CA . ALA A 1 84 ? 9.455 -8.027 -51.349 1.00 61.97 84 ALA A CA 1
ATOM 646 C C . ALA A 1 84 ? 8.973 -7.685 -52.779 1.00 61.97 84 ALA A C 1
ATOM 648 O O . ALA A 1 84 ? 9.186 -8.489 -53.685 1.00 61.97 84 ALA A O 1
ATOM 649 N N . SER A 1 85 ? 8.326 -6.529 -52.983 1.00 53.69 85 SER A N 1
ATOM 650 C CA . SER A 1 85 ? 7.993 -5.980 -54.315 1.00 53.69 85 SER A CA 1
ATOM 651 C C . SER A 1 85 ? 8.850 -4.770 -54.660 1.00 53.69 85 SER A C 1
ATOM 653 O O . SER A 1 85 ? 9.113 -3.967 -53.737 1.00 53.69 85 SER A O 1
#

Radius of gyration: 26.57 Å; Cα contacts (8 Å, |Δi|>4): 89; chains: 1; bounding box: 47×38×75 Å

Foldseek 3Di:
DDWDPWDADPVRDIDHIDDDDDQDWDWDKDWDPWDADPVRDTDHIDIDTDTDRPDDPPPPPPVVVCVVVVVVVVVVCVVVCVPPD

Secondary structure (DSSP, 8-state):
-EEE--EE-TTSPEEPPEEE----EEEEEEEEPPEE-TTS-EE--EEEEEEEE--------HHHHHHHHHHHHHHHHHHTTSS--

pLDDT: mean 79.95, std 15.0, range [46.75, 96.94]

Sequence (85 aa):
MTHVRGHYRRNGSYVRPHTRRTTPKTAGTTRVRAHYRSDGTYVRSHQRTVTTSQSTPTGDGDDASLLIAGLIILLILIAAGIIAS